Protein AF-A0A5N9EQR0-F1 (afdb_monomer_lite)

Radius of gyration: 30.88 Å; chains: 1; bounding box: 53×28×77 Å

pLDDT: mean 75.44, std 13.1, range [44.19, 94.25]

Secondary structure (DSSP, 8-state):
--EEEEEETTT--EEEEE--TTPPPPP--S-TTT----E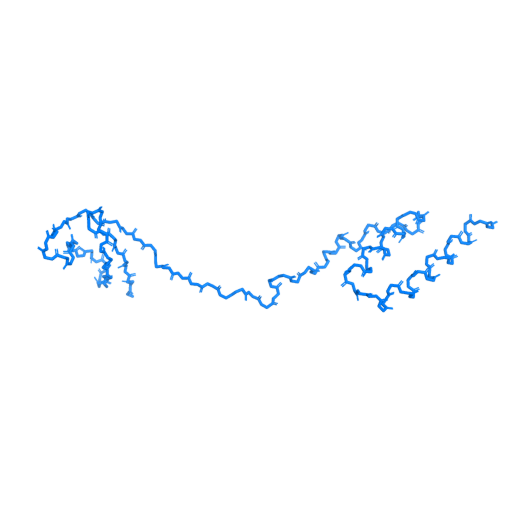EEE-----PPPPTTTT--PPPHHHHH---TT-HHHHHHHHHHHHHHH-HHHHHHHHHHHHHHHHHT--

Sequence (107 aa):
MPIYEYRCSDCNNILSILVRDGKMPNLVCSNTSCESKNLKRIMSSFSHKSAWDAGLNLPSFETLSDRDDNNPDSINQWVKGMRKDMGDNFGKELEQYGKTINKQSSE

Foldseek 3Di:
DDKWWKAAPPPRDIDIDDDDPPDDDQDFDPDPVGRDSRIDIDDDDDDDDDDPCNPPPPPDVVLQPQQDLVDLVSLVVNLVVCCVRVHDVVSVVSVVVSVVSVVVVVD

Structure (mmCIF, N/CA/C/O backbone):
data_AF-A0A5N9EQR0-F1
#
_entry.id   AF-A0A5N9EQR0-F1
#
loop_
_atom_site.group_PDB
_atom_site.id
_atom_site.type_symbol
_atom_site.label_atom_id
_atom_site.label_alt_id
_atom_site.label_comp_id
_atom_site.label_asym_id
_atom_site.label_entity_id
_atom_site.label_seq_id
_atom_site.pdbx_PDB_ins_code
_atom_site.Cartn_x
_atom_site.Cartn_y
_atom_site.Cartn_z
_atom_site.occupancy
_atom_site.B_iso_or_equiv
_atom_site.auth_seq_id
_atom_site.auth_comp_id
_atom_site.auth_asym_id
_atom_site.auth_atom_id
_atom_site.pdbx_PDB_model_num
ATOM 1 N N . MET A 1 1 ? 0.398 -14.093 12.635 1.00 75.81 1 MET A N 1
ATOM 2 C CA . MET A 1 1 ? -0.588 -13.096 13.106 1.00 75.81 1 MET A CA 1
ATOM 3 C C . MET A 1 1 ? -0.743 -12.035 12.032 1.00 75.81 1 MET A C 1
ATOM 5 O O . MET A 1 1 ? 0.169 -11.230 11.883 1.00 75.81 1 MET A O 1
ATOM 9 N N . PRO A 1 2 ? -1.808 -12.080 11.220 1.00 81.50 2 PRO A N 1
ATOM 10 C CA . PRO A 1 2 ? -2.018 -11.081 10.182 1.00 81.50 2 PRO A CA 1
ATOM 11 C C . PRO A 1 2 ? -2.466 -9.743 10.791 1.00 81.50 2 PRO A C 1
ATOM 13 O O . PRO A 1 2 ? -3.284 -9.709 11.714 1.00 81.50 2 PRO A O 1
ATOM 16 N N . ILE A 1 3 ? -1.928 -8.651 10.252 1.00 88.19 3 ILE A N 1
ATOM 17 C CA . ILE A 1 3 ? -2.406 -7.287 10.490 1.00 88.19 3 ILE A CA 1
ATOM 18 C C . ILE A 1 3 ? -3.232 -6.894 9.267 1.00 88.19 3 ILE A C 1
ATOM 20 O O . ILE A 1 3 ? -2.784 -7.064 8.132 1.00 88.19 3 ILE A O 1
ATOM 24 N N . TYR A 1 4 ? -4.443 -6.398 9.496 1.00 90.44 4 TYR A N 1
ATOM 25 C CA . TYR A 1 4 ? -5.326 -5.915 8.442 1.00 90.44 4 TYR A CA 1
ATOM 26 C C . TYR A 1 4 ? -5.575 -4.425 8.608 1.00 90.44 4 TYR A C 1
ATOM 28 O O . TYR A 1 4 ? -5.776 -3.945 9.721 1.00 90.44 4 TYR A O 1
ATOM 36 N N . GLU A 1 5 ? -5.606 -3.710 7.492 1.00 92.25 5 GLU A N 1
ATOM 37 C CA . GLU A 1 5 ? -5.949 -2.294 7.453 1.00 92.25 5 GLU A CA 1
ATOM 38 C C . GLU A 1 5 ? -7.379 -2.116 6.946 1.00 92.25 5 GLU A C 1
ATOM 40 O O . GLU A 1 5 ? -7.830 -2.811 6.029 1.00 92.25 5 GLU A O 1
ATOM 45 N N . TYR A 1 6 ? -8.094 -1.169 7.543 1.00 92.94 6 TYR A N 1
ATOM 46 C CA . TYR A 1 6 ? -9.447 -0.792 7.157 1.00 92.94 6 TYR A CA 1
ATOM 47 C C . TYR A 1 6 ? -9.532 0.712 6.964 1.00 92.94 6 TYR A C 1
ATOM 49 O O . TYR A 1 6 ? -8.930 1.473 7.715 1.00 92.94 6 TYR A O 1
ATOM 57 N N . ARG A 1 7 ? -10.325 1.136 5.984 1.00 93.62 7 ARG A N 1
ATOM 58 C CA . ARG A 1 7 ? -10.703 2.528 5.760 1.00 93.62 7 ARG A CA 1
ATOM 59 C C . ARG A 1 7 ? -12.183 2.710 6.077 1.00 93.62 7 ARG A C 1
ATOM 61 O O . ARG A 1 7 ? -13.016 1.944 5.591 1.00 93.62 7 ARG A O 1
ATOM 68 N N . CYS A 1 8 ? -12.507 3.729 6.867 1.00 94.25 8 CYS A N 1
ATOM 69 C CA . CYS A 1 8 ? -13.888 4.150 7.095 1.00 94.25 8 CYS A CA 1
ATOM 70 C C . CYS A 1 8 ? -14.456 4.824 5.843 1.00 94.25 8 CYS A C 1
ATOM 72 O O . CYS A 1 8 ? -13.827 5.736 5.310 1.00 94.25 8 CYS A O 1
ATOM 74 N N . SER A 1 9 ? -15.638 4.404 5.389 1.00 93.62 9 SER A N 1
ATOM 75 C CA . SER A 1 9 ? -16.287 4.997 4.210 1.00 93.62 9 SER A CA 1
ATOM 76 C C . SER A 1 9 ? -16.804 6.421 4.458 1.00 93.62 9 SER A C 1
ATOM 78 O O . SER A 1 9 ? -16.980 7.162 3.498 1.00 93.62 9 SER A O 1
ATOM 80 N N . ASP A 1 10 ? -17.019 6.807 5.720 1.00 92.94 10 ASP A N 1
ATOM 81 C CA . ASP A 1 10 ? -17.644 8.090 6.072 1.00 92.94 10 ASP A CA 1
ATOM 82 C C . ASP A 1 10 ? -16.613 9.189 6.370 1.00 92.94 10 ASP A C 1
ATOM 84 O O . ASP A 1 10 ? -16.748 10.316 5.905 1.00 92.94 10 ASP A O 1
ATOM 88 N N . CYS A 1 11 ? -15.549 8.869 7.117 1.00 93.50 11 CYS A N 1
ATOM 89 C CA . CYS A 1 11 ? -14.525 9.845 7.520 1.00 93.50 11 CYS A CA 1
ATOM 90 C C . CYS A 1 11 ? -13.130 9.574 6.934 1.00 93.50 11 CYS A C 1
ATOM 92 O O . CYS A 1 11 ? -12.183 10.281 7.268 1.00 93.50 11 CYS A O 1
ATOM 94 N N . ASN A 1 12 ? -12.978 8.546 6.088 1.00 92.25 12 ASN A N 1
ATOM 95 C CA . ASN A 1 12 ? -11.717 8.139 5.449 1.00 92.25 12 ASN A CA 1
ATOM 96 C C . ASN A 1 12 ? -10.546 7.791 6.390 1.00 92.25 12 ASN A C 1
ATOM 98 O O . ASN A 1 12 ? -9.447 7.519 5.903 1.00 92.25 12 ASN A O 1
ATOM 102 N N . ASN A 1 13 ? -10.761 7.714 7.707 1.00 92.69 13 ASN A N 1
ATOM 103 C CA . ASN A 1 13 ? -9.716 7.285 8.635 1.00 92.69 13 ASN A CA 1
ATOM 104 C C . ASN A 1 13 ? -9.301 5.833 8.394 1.00 92.69 13 ASN A C 1
ATOM 106 O O . ASN A 1 13 ? -10.140 4.962 8.136 1.00 92.69 13 ASN A O 1
ATOM 110 N N . ILE A 1 14 ? -7.995 5.595 8.518 1.00 92.00 14 ILE A N 1
ATOM 111 C CA . ILE A 1 14 ? -7.374 4.280 8.383 1.00 92.00 14 ILE A CA 1
ATOM 112 C C . ILE A 1 14 ? -7.102 3.719 9.777 1.00 92.00 14 ILE A C 1
ATOM 114 O O . ILE A 1 14 ? -6.593 4.421 10.649 1.00 92.00 14 ILE A O 1
ATOM 118 N N . LEU A 1 15 ? -7.443 2.451 9.983 1.00 91.19 15 LEU A N 1
ATOM 119 C CA . LEU A 1 15 ? -7.197 1.721 11.222 1.00 91.19 15 LEU A CA 1
ATOM 120 C C . LEU A 1 15 ? -6.563 0.361 10.947 1.00 91.19 15 LEU A C 1
ATOM 122 O O . LEU A 1 15 ? -7.000 -0.372 10.059 1.00 91.19 15 LEU A O 1
ATOM 126 N N . SER A 1 16 ? -5.543 0.031 11.738 1.00 91.19 16 SER A N 1
ATOM 127 C CA . SER A 1 16 ? -4.772 -1.208 11.635 1.00 91.19 16 SER A CA 1
ATOM 128 C C . SER A 1 16 ? -5.132 -2.133 12.789 1.00 91.19 16 SER A C 1
ATOM 130 O O . SER A 1 16 ? -5.038 -1.753 13.956 1.00 91.19 16 SER A O 1
ATOM 132 N N . ILE A 1 17 ? -5.554 -3.354 12.469 1.00 89.88 17 ILE A N 1
ATOM 133 C CA . ILE A 1 17 ? -6.062 -4.316 13.445 1.00 89.88 17 ILE A CA 1
ATOM 134 C C . ILE A 1 17 ? -5.280 -5.610 13.355 1.00 89.88 17 ILE A C 1
ATOM 136 O O . ILE A 1 17 ? -5.189 -6.246 12.303 1.00 89.88 17 ILE A O 1
ATOM 140 N N . LEU A 1 18 ? -4.749 -6.011 14.504 1.00 88.06 18 LEU A N 1
ATOM 141 C CA . LEU A 1 18 ? -4.101 -7.294 14.693 1.00 88.06 18 LEU A CA 1
ATOM 142 C C . LEU A 1 18 ? -5.160 -8.347 15.024 1.00 88.06 18 LEU A C 1
ATOM 144 O O . LEU A 1 18 ? -5.852 -8.247 16.036 1.00 88.06 18 LEU A O 1
ATOM 148 N N . VAL A 1 19 ? -5.272 -9.371 14.179 1.00 88.12 19 VAL A N 1
ATOM 149 C CA . VAL A 1 19 ? -6.191 -10.490 14.416 1.00 88.12 19 VAL A CA 1
ATOM 150 C C . VAL A 1 19 ? -5.448 -11.602 15.149 1.00 88.12 19 VAL A C 1
ATOM 152 O O . VAL A 1 19 ? -4.513 -12.210 14.618 1.00 88.12 19 VAL A O 1
ATOM 155 N N . ARG A 1 20 ? -5.876 -11.862 16.388 1.00 83.56 20 ARG A N 1
ATOM 156 C CA . ARG A 1 20 ? -5.409 -12.973 17.224 1.00 83.56 20 ARG A CA 1
ATOM 157 C C . ARG A 1 20 ? -6.434 -14.114 17.150 1.00 83.56 20 ARG A C 1
ATOM 159 O O . ARG A 1 20 ? -7.635 -13.871 17.100 1.00 83.56 20 ARG A O 1
ATOM 166 N N . ASP A 1 21 ? -5.950 -15.350 17.059 1.00 84.81 21 ASP A N 1
ATOM 167 C CA . ASP A 1 21 ? -6.762 -16.582 17.081 1.00 84.81 21 ASP A CA 1
ATOM 168 C C . ASP A 1 21 ? -7.818 -16.725 15.964 1.00 84.81 21 ASP A C 1
ATOM 170 O O . ASP A 1 21 ? -8.779 -17.479 16.097 1.00 84.81 21 ASP A O 1
ATOM 174 N N . GLY A 1 22 ? -7.665 -15.994 14.853 1.00 78.81 22 GLY A N 1
ATOM 175 C CA . GLY A 1 22 ? -8.560 -16.079 13.690 1.00 78.81 22 GLY A CA 1
ATOM 176 C C . GLY A 1 22 ? -9.957 -15.479 13.894 1.00 78.81 22 GLY A C 1
ATOM 177 O O . GLY A 1 22 ? -10.757 -15.481 12.961 1.00 78.81 22 GLY A O 1
ATOM 178 N N . LYS A 1 23 ? -10.259 -14.931 15.078 1.00 81.38 23 LYS A N 1
ATOM 179 C CA . LYS A 1 23 ? -11.533 -14.260 15.358 1.00 81.38 23 LYS A CA 1
ATOM 180 C C . LYS A 1 23 ? -11.447 -12.788 14.981 1.00 81.38 23 LYS A C 1
ATOM 182 O O . LYS A 1 23 ? -10.595 -12.053 15.475 1.00 81.38 23 LYS A O 1
ATOM 187 N N . MET A 1 24 ? -12.351 -12.356 14.111 1.00 79.75 24 MET A N 1
ATOM 188 C CA . MET A 1 24 ? -12.446 -10.959 13.707 1.00 79.75 24 MET A CA 1
ATOM 189 C C . MET A 1 24 ? -13.070 -10.135 14.850 1.00 79.75 24 MET A C 1
ATOM 191 O O . MET A 1 24 ? -14.146 -10.501 15.327 1.00 79.75 24 MET A O 1
ATOM 195 N N . PRO A 1 25 ? -12.420 -9.060 15.326 1.00 82.88 25 PRO A N 1
ATOM 196 C CA . PRO A 1 25 ? -12.997 -8.201 16.354 1.00 82.88 25 PRO A CA 1
ATOM 197 C C . PRO A 1 25 ? -14.139 -7.350 15.784 1.00 82.88 25 PRO A C 1
ATOM 199 O O . PRO A 1 25 ? -14.218 -7.130 14.576 1.00 82.88 25 PRO A O 1
ATOM 202 N N . ASN A 1 26 ? -15.006 -6.831 16.658 1.00 85.06 26 ASN A N 1
ATOM 203 C CA . ASN A 1 26 ? -16.013 -5.847 16.259 1.00 85.06 26 ASN A CA 1
ATOM 204 C C . ASN A 1 26 ? -15.320 -4.563 15.792 1.00 85.06 26 ASN A C 1
ATOM 206 O O . ASN A 1 26 ? -14.627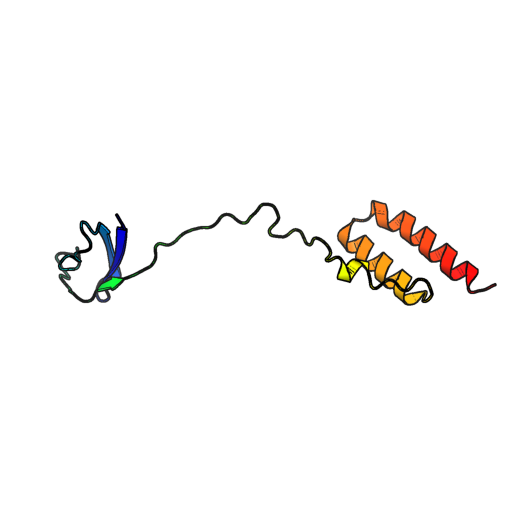 -3.905 16.566 1.00 85.06 26 ASN A O 1
ATOM 210 N N . LEU A 1 27 ? -15.503 -4.232 14.515 1.00 86.88 27 LEU A N 1
ATOM 211 C CA . LEU A 1 27 ? -14.835 -3.117 13.861 1.00 86.88 27 LEU A CA 1
ATOM 212 C C . LEU A 1 27 ? -15.681 -1.848 13.973 1.00 86.88 27 LEU A C 1
ATOM 214 O O . LEU A 1 27 ? -16.797 -1.792 13.458 1.00 86.88 27 LEU A O 1
ATOM 218 N N . VAL A 1 28 ? -15.131 -0.827 14.624 1.00 91.44 28 VAL A N 1
ATOM 219 C CA . VAL A 1 28 ? -15.715 0.516 14.702 1.00 91.44 28 VAL A CA 1
ATOM 220 C C . VAL A 1 28 ? -14.634 1.522 14.334 1.00 91.44 28 VAL A C 1
ATOM 222 O O . VAL A 1 28 ? -13.452 1.308 14.618 1.00 91.44 28 VAL A O 1
ATOM 225 N N . CYS A 1 29 ? -15.024 2.596 13.650 1.00 90.31 29 CYS A N 1
ATOM 226 C CA . CYS A 1 29 ? -14.110 3.675 13.321 1.00 90.31 29 CYS A CA 1
ATOM 227 C C . CYS A 1 29 ? -13.450 4.234 14.593 1.00 90.31 29 CYS A C 1
ATOM 229 O O . CYS A 1 29 ? -14.130 4.521 15.572 1.00 90.31 29 CYS A O 1
ATOM 231 N N . SER A 1 30 ? -12.131 4.441 14.556 1.00 88.25 30 SER A N 1
ATOM 232 C CA . SER A 1 30 ? -11.357 5.013 15.668 1.00 88.25 30 SER A CA 1
ATOM 233 C C . SER A 1 30 ? -11.656 6.491 15.937 1.00 88.25 30 SER A C 1
ATOM 235 O O . SER A 1 30 ? -11.200 7.041 16.935 1.00 88.25 30 SER A O 1
ATOM 237 N N . ASN A 1 31 ? -12.394 7.152 15.044 1.00 87.88 31 ASN A N 1
ATOM 238 C CA . ASN A 1 31 ? -12.782 8.544 15.201 1.00 87.88 31 ASN A CA 1
ATOM 239 C C . ASN A 1 31 ? -14.027 8.657 16.092 1.00 87.88 31 ASN A C 1
ATOM 241 O O . ASN A 1 31 ? -15.109 8.227 15.684 1.00 87.88 31 ASN A O 1
ATOM 245 N N . THR A 1 32 ? -13.877 9.308 17.249 1.00 86.12 32 THR A N 1
ATOM 246 C CA . THR A 1 32 ? -14.948 9.589 18.221 1.00 86.12 32 THR A CA 1
ATOM 247 C C . THR A 1 32 ? -16.140 10.334 17.617 1.00 86.12 32 THR A C 1
ATOM 249 O O . THR A 1 32 ? -17.259 10.183 18.080 1.00 86.12 32 THR A O 1
ATOM 252 N N . SER A 1 33 ? -15.933 11.137 16.571 1.00 90.38 33 SER A N 1
ATOM 253 C CA . SER A 1 33 ? -17.021 11.879 15.919 1.00 90.38 33 SER A CA 1
ATOM 254 C C . SER A 1 33 ? -17.781 11.060 14.872 1.00 90.38 33 SER A C 1
ATOM 256 O O . SER A 1 33 ? -18.833 11.491 14.415 1.00 90.38 33 SER A O 1
ATOM 258 N N . CYS A 1 34 ? -17.233 9.923 14.434 1.00 90.25 34 CYS A N 1
ATOM 259 C CA . CYS A 1 34 ? -17.799 9.126 13.349 1.00 90.25 34 CYS A CA 1
ATOM 260 C C . CYS A 1 34 ? -18.441 7.841 13.868 1.00 90.25 34 CYS A C 1
ATOM 262 O O . CYS A 1 34 ? -19.560 7.540 13.469 1.00 90.25 34 CYS A O 1
ATOM 264 N N . GLU A 1 35 ? -17.718 7.070 14.693 1.00 87.88 35 GLU A N 1
ATOM 265 C CA . GLU A 1 35 ? -18.154 5.782 15.273 1.00 87.88 35 GLU A CA 1
ATOM 266 C C . GLU A 1 35 ? -18.829 4.809 14.281 1.00 87.88 35 GLU A C 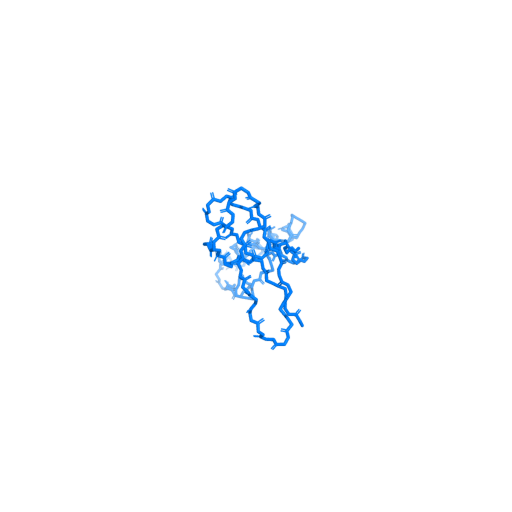1
ATOM 268 O O . GLU A 1 35 ? -19.545 3.877 14.657 1.00 87.88 35 GLU A O 1
ATOM 273 N N . SER A 1 36 ? -18.586 4.991 12.983 1.00 89.38 36 SER A N 1
ATOM 274 C CA . SER A 1 36 ? -19.234 4.204 11.949 1.00 89.38 36 SER A CA 1
ATOM 275 C C . SER A 1 36 ? -18.693 2.780 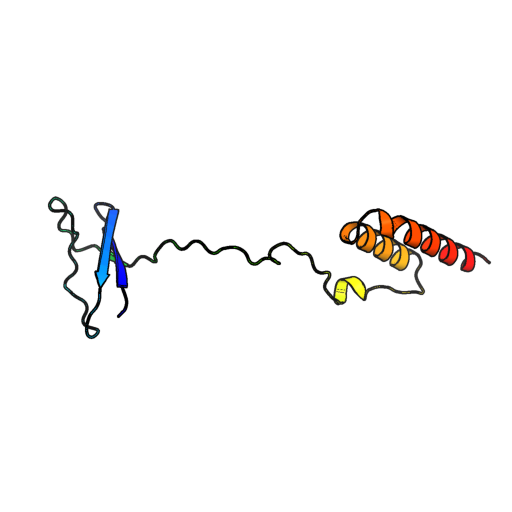11.929 1.00 89.38 36 SER A C 1
ATOM 277 O O . SER A 1 36 ? -17.505 2.527 12.150 1.00 89.38 36 SER A O 1
ATOM 279 N N . LYS A 1 37 ? -19.581 1.840 11.605 1.00 91.25 37 LYS A N 1
ATOM 280 C CA . LYS A 1 37 ? -19.256 0.429 11.348 1.00 91.25 37 LYS A CA 1
ATOM 281 C C . LYS A 1 37 ? -18.989 0.163 9.863 1.00 91.25 37 LYS A C 1
ATOM 283 O O . LYS A 1 37 ? -18.677 -0.965 9.487 1.00 91.25 37 LYS A O 1
ATOM 288 N N . ASN A 1 38 ? -19.113 1.181 9.005 1.00 92.38 38 ASN A N 1
ATOM 289 C CA . ASN A 1 38 ? -18.933 1.062 7.561 1.00 92.38 38 ASN A CA 1
ATOM 290 C C . ASN A 1 38 ? -17.443 1.105 7.185 1.00 92.38 38 ASN A C 1
ATOM 292 O O . ASN A 1 38 ? -16.904 2.121 6.739 1.00 92.38 38 ASN A O 1
ATOM 296 N N . LEU A 1 39 ? -16.768 -0.021 7.409 1.00 92.44 39 LEU A N 1
ATOM 297 C CA . LEU A 1 39 ? -15.330 -0.184 7.228 1.00 92.44 39 LEU A CA 1
ATOM 298 C C . LEU A 1 39 ? -15.032 -1.115 6.057 1.00 92.44 39 LEU A C 1
ATOM 300 O O . LEU A 1 39 ? -15.540 -2.233 5.986 1.00 92.44 39 LEU A O 1
ATOM 304 N N . LYS A 1 40 ? -14.158 -0.672 5.152 1.00 92.94 40 LYS A N 1
ATOM 305 C CA . LYS A 1 40 ? -13.673 -1.474 4.025 1.00 92.94 40 LYS A CA 1
ATOM 306 C C . LYS A 1 40 ? -12.230 -1.875 4.261 1.00 92.94 40 LYS A C 1
ATOM 308 O O . LYS A 1 40 ? -11.397 -1.026 4.559 1.00 92.94 40 LYS A O 1
ATOM 313 N N . ARG A 1 41 ? -11.924 -3.163 4.107 1.00 91.31 41 ARG A N 1
ATOM 314 C CA . ARG A 1 41 ? -10.544 -3.652 4.166 1.00 91.31 41 ARG A CA 1
ATOM 315 C C . ARG A 1 41 ? -9.756 -3.075 2.992 1.00 91.31 41 ARG A C 1
ATOM 317 O O . ARG A 1 41 ? -10.205 -3.169 1.852 1.00 91.31 41 ARG A O 1
ATOM 324 N N . ILE A 1 42 ? -8.590 -2.511 3.273 1.00 93.12 42 ILE A N 1
ATOM 325 C CA . ILE A 1 42 ? -7.660 -2.009 2.261 1.00 93.12 42 ILE A CA 1
ATOM 326 C C . ILE A 1 42 ? -6.357 -2.800 2.315 1.00 93.12 42 ILE A C 1
ATOM 328 O O . ILE A 1 42 ? -6.045 -3.455 3.312 1.00 93.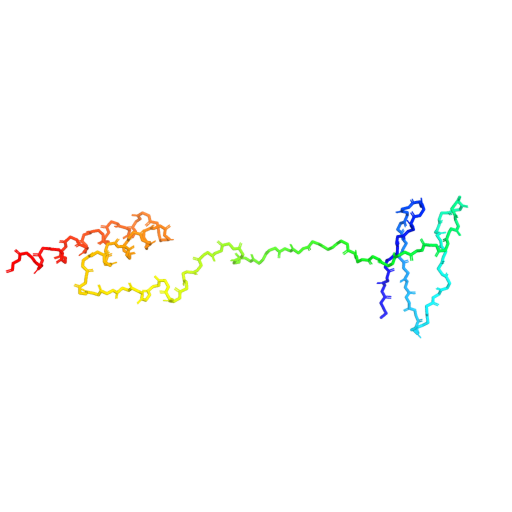12 42 ILE A O 1
ATOM 332 N N . MET A 1 43 ? -5.625 -2.783 1.205 1.00 85.88 43 MET A N 1
ATOM 333 C CA . MET A 1 43 ? -4.255 -3.280 1.168 1.00 85.88 43 MET A CA 1
ATOM 334 C C . MET A 1 43 ? -3.313 -2.123 1.474 1.00 85.88 43 MET A C 1
ATOM 336 O O . MET A 1 43 ? -3.529 -1.011 0.989 1.00 85.88 43 MET A O 1
ATOM 340 N N . SER A 1 44 ? -2.280 -2.404 2.262 1.00 80.50 44 SER A N 1
ATOM 341 C CA . SER A 1 44 ? -1.256 -1.415 2.579 1.00 80.50 44 SER A CA 1
ATOM 342 C C . SER A 1 44 ? -0.555 -0.950 1.305 1.00 80.50 44 SER A C 1
ATOM 344 O O . SER A 1 44 ? -0.306 -1.749 0.396 1.00 80.50 44 SER A O 1
ATOM 346 N N . SER A 1 45 ? -0.236 0.342 1.227 1.00 77.88 45 SER A N 1
ATOM 347 C CA . SER A 1 45 ? 0.578 0.871 0.137 1.00 77.88 45 SER A CA 1
ATOM 348 C C . SER A 1 45 ? 2.006 0.357 0.296 1.00 77.88 45 SER A C 1
ATOM 350 O O . SER A 1 45 ? 2.739 0.812 1.173 1.00 77.88 45 SER A O 1
ATOM 352 N N . PHE A 1 46 ? 2.410 -0.586 -0.548 1.00 76.31 46 PHE A N 1
ATOM 353 C CA . PHE A 1 46 ? 3.792 -1.038 -0.620 1.00 76.31 46 PHE A CA 1
ATOM 354 C C . PHE A 1 46 ? 4.494 -0.369 -1.801 1.00 76.31 46 PHE A C 1
ATOM 356 O O . PHE A 1 46 ? 3.906 -0.171 -2.863 1.00 76.31 46 PHE A O 1
ATOM 363 N N . SER A 1 47 ? 5.766 -0.032 -1.609 1.00 78.06 47 SER A N 1
ATOM 364 C CA . SER A 1 47 ? 6.662 0.338 -2.699 1.00 78.06 47 SER A CA 1
ATOM 365 C C . SER A 1 47 ? 7.590 -0.840 -2.963 1.00 78.06 47 SER A C 1
ATOM 367 O O . SER A 1 47 ? 8.227 -1.356 -2.043 1.00 78.06 47 SER A O 1
ATOM 369 N N . HIS A 1 48 ? 7.635 -1.293 -4.209 1.00 80.12 48 HIS A N 1
ATOM 370 C CA . HIS A 1 48 ? 8.586 -2.298 -4.663 1.00 80.12 48 HIS A CA 1
ATOM 371 C C . HIS A 1 48 ? 9.774 -1.581 -5.312 1.00 80.12 48 HIS A C 1
ATOM 373 O O . HIS A 1 48 ? 9.588 -0.693 -6.142 1.00 80.12 48 HIS A O 1
ATOM 379 N N . LYS A 1 49 ? 10.999 -1.968 -4.938 1.00 81.44 49 LYS A N 1
ATOM 380 C CA . LYS A 1 49 ? 12.200 -1.542 -5.661 1.00 81.44 49 LYS A CA 1
ATOM 381 C C . LYS A 1 49 ? 12.310 -2.362 -6.934 1.00 81.44 49 LYS A C 1
ATOM 383 O O . LYS A 1 49 ? 12.420 -3.581 -6.836 1.00 81.44 49 LYS A O 1
ATOM 388 N N . SER A 1 50 ? 12.328 -1.687 -8.079 1.00 79.38 50 SER A N 1
ATOM 389 C CA . SER A 1 50 ? 12.616 -2.316 -9.363 1.00 79.38 50 SER A CA 1
ATOM 390 C C . SER A 1 50 ? 13.901 -3.142 -9.267 1.00 79.38 50 SER A C 1
ATOM 392 O O . SER A 1 50 ? 14.876 -2.715 -8.640 1.00 79.38 50 SER A O 1
ATOM 394 N N . ALA A 1 51 ? 13.885 -4.337 -9.852 1.00 79.81 51 ALA A N 1
ATOM 395 C CA . ALA A 1 51 ? 15.068 -5.178 -9.932 1.00 79.81 51 ALA A CA 1
ATOM 396 C C . ALA A 1 51 ? 16.186 -4.471 -10.726 1.00 79.81 51 ALA A C 1
ATOM 398 O O . ALA A 1 51 ? 15.928 -3.534 -11.482 1.00 79.81 51 ALA A O 1
ATOM 399 N N . TRP A 1 52 ? 17.439 -4.883 -10.520 1.00 75.50 52 TRP A N 1
ATOM 400 C CA . TRP A 1 52 ? 18.607 -4.259 -11.162 1.00 75.50 52 TRP A CA 1
ATOM 401 C C . TRP A 1 52 ? 18.574 -4.364 -12.694 1.00 75.50 52 TRP A C 1
ATOM 403 O O . TRP A 1 52 ? 19.179 -3.551 -13.386 1.00 75.50 52 TRP A O 1
ATOM 413 N N . ASP A 1 53 ? 17.856 -5.357 -13.206 1.00 69.75 53 ASP A N 1
ATOM 414 C CA . ASP A 1 53 ? 17.658 -5.672 -14.614 1.00 69.75 53 ASP A CA 1
ATOM 415 C C . ASP A 1 53 ? 16.354 -5.097 -15.186 1.00 69.75 53 ASP A C 1
ATOM 417 O O . ASP A 1 53 ? 16.103 -5.220 -16.385 1.00 69.75 53 ASP A O 1
ATOM 421 N N . ALA A 1 54 ? 15.524 -4.442 -14.366 1.00 68.50 54 ALA A N 1
ATOM 422 C CA . ALA A 1 54 ? 14.281 -3.819 -14.806 1.00 68.50 54 ALA A CA 1
ATOM 423 C C . ALA A 1 54 ? 14.593 -2.615 -15.714 1.00 68.50 54 ALA A C 1
ATOM 425 O O . ALA A 1 54 ? 14.782 -1.492 -15.250 1.00 68.50 54 ALA A O 1
ATOM 426 N N . GLY A 1 55 ? 14.676 -2.872 -17.020 1.00 66.06 55 GLY A N 1
ATOM 427 C CA . GLY A 1 55 ? 15.078 -1.902 -18.042 1.00 66.06 55 GLY A CA 1
ATOM 428 C C . GLY A 1 55 ? 16.276 -2.342 -18.884 1.00 66.06 55 GLY A C 1
ATOM 429 O O . GLY A 1 55 ? 16.590 -1.680 -19.872 1.00 66.06 55 GLY A O 1
ATOM 430 N N . LEU A 1 56 ? 16.921 -3.465 -18.549 1.00 70.06 56 LEU A N 1
ATOM 431 C CA . LEU A 1 56 ? 17.859 -4.108 -19.459 1.00 70.06 56 LEU A CA 1
ATOM 432 C C . LEU A 1 56 ? 17.059 -4.768 -20.580 1.00 70.06 56 LEU A C 1
ATOM 434 O O . LEU A 1 56 ? 16.407 -5.792 -20.385 1.00 70.06 56 LEU A O 1
ATOM 438 N N . ASN A 1 57 ? 17.114 -4.174 -21.770 1.00 61.66 57 ASN A N 1
ATOM 439 C CA . ASN A 1 57 ? 16.663 -4.820 -22.993 1.00 61.66 57 ASN A CA 1
ATOM 440 C C . ASN A 1 57 ? 17.704 -5.877 -23.387 1.00 61.66 57 ASN A C 1
ATOM 442 O O . ASN A 1 57 ? 18.522 -5.656 -24.276 1.00 61.66 57 ASN A O 1
ATOM 446 N N . LEU A 1 58 ? 17.746 -6.988 -22.647 1.00 63.47 58 LEU A N 1
ATOM 447 C CA . LEU A 1 58 ? 18.499 -8.164 -23.065 1.00 63.47 58 LEU A CA 1
ATOM 448 C C . LEU A 1 58 ? 17.847 -8.660 -24.359 1.00 63.47 58 LEU A C 1
ATOM 450 O O . LEU A 1 58 ? 16.666 -9.018 -24.322 1.00 63.47 58 LEU A O 1
ATOM 454 N N . PRO A 1 59 ? 18.566 -8.656 -25.495 1.00 58.41 59 PRO A N 1
ATOM 455 C CA . PRO A 1 59 ? 17.993 -9.121 -26.742 1.00 58.41 59 PRO A CA 1
ATOM 456 C C . PRO A 1 59 ? 17.559 -10.569 -26.541 1.00 58.41 59 PRO A C 1
ATOM 458 O O . PRO A 1 59 ? 18.346 -11.430 -26.138 1.00 58.41 59 PRO A O 1
ATOM 461 N N . SER A 1 60 ? 16.278 -10.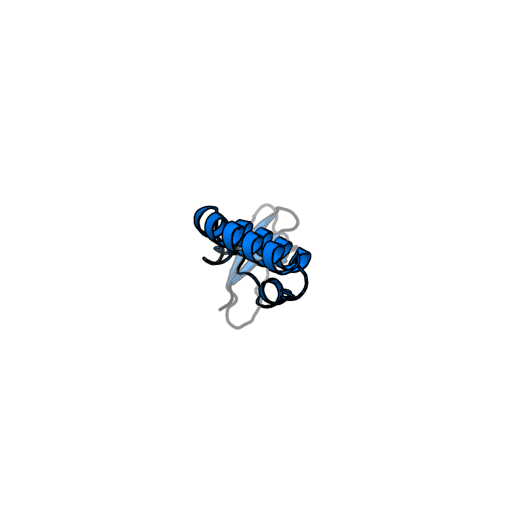828 -26.790 1.00 58.03 60 SER A N 1
ATOM 462 C CA . SER A 1 60 ? 15.772 -12.192 -26.854 1.00 58.03 60 SER A CA 1
ATOM 463 C C . SER A 1 60 ? 16.591 -12.969 -27.890 1.00 58.03 60 SER A C 1
ATOM 465 O O . SER A 1 60 ? 17.024 -12.404 -28.900 1.00 58.03 60 SER A O 1
ATOM 467 N N . PHE A 1 61 ? 16.820 -14.260 -27.655 1.00 54.94 61 PHE A N 1
ATOM 468 C CA . PHE A 1 61 ? 17.531 -15.113 -28.613 1.00 54.94 61 PHE A CA 1
ATOM 469 C C . PHE A 1 61 ? 16.894 -15.046 -30.017 1.00 54.94 61 PHE A C 1
ATOM 471 O O . PHE A 1 61 ? 17.597 -15.083 -31.020 1.00 54.94 61 PHE A O 1
ATOM 478 N N . GLU A 1 62 ? 15.580 -14.819 -30.086 1.00 54.97 62 GLU A N 1
ATOM 479 C CA . GLU A 1 62 ? 14.821 -14.645 -31.328 1.00 54.97 62 GLU A CA 1
ATOM 480 C C . GLU A 1 62 ? 15.229 -13.385 -32.114 1.00 54.97 62 GLU A C 1
ATOM 482 O O . GLU A 1 62 ? 15.428 -13.463 -33.322 1.00 54.97 62 GLU A O 1
ATOM 487 N N . THR A 1 63 ? 15.481 -12.249 -31.449 1.00 56.16 63 THR A N 1
ATOM 488 C CA . THR A 1 63 ? 15.998 -11.024 -32.103 1.00 56.16 63 THR A CA 1
ATOM 489 C C . THR A 1 63 ? 17.431 -11.153 -32.630 1.00 56.16 63 THR A C 1
ATOM 491 O O . THR A 1 63 ? 17.835 -10.375 -33.491 1.00 56.16 63 THR A O 1
ATOM 494 N N . LEU A 1 64 ? 18.206 -12.123 -32.136 1.00 55.31 64 LEU A N 1
ATOM 495 C CA . LEU A 1 64 ? 19.548 -12.426 -32.647 1.00 55.31 64 LEU A CA 1
ATOM 496 C C . LEU A 1 64 ? 19.532 -13.465 -33.779 1.00 55.31 64 LEU A C 1
ATOM 498 O O . LEU A 1 64 ? 20.524 -13.572 -34.498 1.00 55.31 64 LEU A O 1
ATOM 502 N N . SER A 1 65 ? 18.436 -14.220 -33.928 1.00 56.28 65 SER A N 1
ATOM 503 C CA . SER A 1 65 ? 18.371 -15.427 -34.759 1.00 56.28 65 SER A CA 1
ATOM 504 C C . SER A 1 65 ? 17.708 -15.236 -36.129 1.00 56.28 65 SER A C 1
ATOM 506 O O . SER A 1 65 ? 17.771 -16.162 -36.932 1.00 56.28 65 SER A O 1
ATOM 508 N N . ASP A 1 66 ? 17.119 -14.075 -36.439 1.00 60.06 66 ASP A N 1
ATOM 509 C CA . ASP A 1 66 ? 16.518 -13.795 -37.764 1.00 60.06 66 ASP A CA 1
ATOM 510 C C . ASP A 1 66 ? 17.546 -13.263 -38.787 1.00 60.06 66 ASP A C 1
ATOM 512 O O . ASP A 1 66 ? 17.290 -12.363 -39.590 1.00 60.06 66 ASP A O 1
ATOM 516 N N . ARG A 1 67 ? 18.778 -13.776 -38.698 1.00 63.69 67 ARG A N 1
ATOM 517 C CA . ARG A 1 67 ? 19.875 -13.436 -39.603 1.00 63.69 67 ARG A CA 1
ATOM 518 C C . ARG A 1 67 ? 19.941 -14.484 -40.711 1.00 63.69 67 ARG A C 1
ATOM 520 O O . ARG A 1 67 ? 20.396 -15.602 -40.483 1.00 63.69 67 ARG A O 1
ATOM 527 N N . ASP A 1 68 ? 19.529 -14.095 -41.912 1.00 65.56 68 ASP A N 1
ATOM 528 C CA . ASP A 1 68 ? 19.722 -14.874 -43.134 1.00 65.56 68 ASP A CA 1
ATOM 529 C C . ASP A 1 68 ? 21.026 -14.436 -43.814 1.00 65.56 68 ASP A C 1
ATOM 531 O O . ASP A 1 68 ? 21.111 -13.356 -44.402 1.00 65.56 68 ASP A O 1
ATOM 535 N N . ASP A 1 69 ? 22.056 -15.281 -43.729 1.00 68.31 69 ASP A N 1
ATOM 536 C CA . ASP A 1 69 ? 23.386 -15.033 -44.306 1.00 68.31 69 ASP A CA 1
ATOM 537 C C . ASP A 1 69 ? 23.386 -14.931 -45.842 1.00 68.31 69 ASP A C 1
ATOM 539 O O . ASP A 1 69 ? 24.361 -14.459 -46.427 1.00 68.31 69 ASP A O 1
ATOM 543 N N . ASN A 1 70 ? 22.301 -15.345 -46.503 1.00 69.94 70 ASN A N 1
ATOM 544 C CA . ASN A 1 70 ? 22.179 -15.311 -47.960 1.00 69.94 70 ASN A CA 1
ATOM 545 C C . ASN A 1 70 ? 21.481 -14.042 -48.471 1.00 69.94 70 ASN A C 1
ATOM 547 O O . ASN A 1 70 ? 21.421 -13.828 -49.683 1.00 69.94 70 ASN A O 1
ATOM 551 N N . ASN A 1 71 ? 20.949 -13.200 -47.575 1.00 72.00 71 ASN A N 1
ATOM 552 C CA . ASN A 1 71 ? 20.236 -11.982 -47.938 1.00 72.00 71 ASN A CA 1
ATOM 553 C C . ASN A 1 71 ? 20.972 -10.729 -47.418 1.00 72.00 71 ASN A C 1
ATOM 555 O O . ASN A 1 71 ? 20.995 -10.481 -46.206 1.00 72.00 71 ASN A O 1
ATOM 559 N N . PRO A 1 72 ? 21.525 -9.880 -48.307 1.00 72.25 72 PRO A N 1
ATOM 560 C CA . PRO A 1 72 ? 22.260 -8.683 -47.896 1.00 72.25 72 PRO A CA 1
ATOM 561 C C . PRO A 1 72 ? 21.400 -7.691 -47.093 1.00 72.25 72 PRO A C 1
ATOM 563 O O . PRO A 1 72 ? 21.923 -6.983 -46.228 1.00 72.25 72 PRO A O 1
ATOM 566 N N . ASP A 1 73 ? 20.082 -7.654 -47.311 1.00 74.88 73 ASP A N 1
ATOM 567 C CA . ASP A 1 73 ? 19.173 -6.793 -46.549 1.00 74.88 73 ASP A CA 1
ATOM 568 C C . ASP A 1 73 ? 18.978 -7.276 -45.104 1.00 74.88 73 ASP A C 1
ATOM 570 O O . ASP A 1 73 ? 18.927 -6.448 -44.188 1.00 74.88 73 ASP A O 1
ATOM 574 N N . SER A 1 74 ? 18.945 -8.596 -44.879 1.00 71.62 74 SER A N 1
ATOM 575 C CA . SER A 1 74 ? 18.854 -9.192 -43.534 1.00 71.62 74 SER A CA 1
ATOM 576 C C . SER A 1 74 ? 20.110 -8.878 -42.713 1.00 71.62 74 SER A C 1
ATOM 578 O O . SER A 1 74 ? 20.020 -8.399 -41.579 1.00 71.62 74 SER A O 1
ATOM 580 N N . ILE A 1 75 ? 21.293 -8.999 -43.326 1.00 74.62 75 ILE A N 1
ATOM 581 C CA . ILE A 1 75 ? 22.574 -8.640 -42.696 1.00 74.62 75 ILE A CA 1
ATOM 582 C C . ILE A 1 75 ? 22.591 -7.157 -42.299 1.00 74.62 75 ILE A C 1
ATOM 584 O O . ILE A 1 75 ? 22.994 -6.808 -41.187 1.00 74.62 75 ILE A O 1
ATOM 588 N N . ASN A 1 76 ? 22.101 -6.268 -43.167 1.00 72.62 76 ASN A N 1
ATOM 589 C CA . ASN A 1 76 ? 22.037 -4.834 -42.880 1.00 72.62 76 ASN A CA 1
ATOM 590 C C . ASN A 1 76 ? 21.081 -4.497 -41.723 1.00 72.62 76 ASN A C 1
ATOM 592 O O . ASN A 1 76 ? 21.374 -3.602 -40.923 1.00 72.62 76 ASN A O 1
ATOM 596 N N . GLN A 1 77 ? 19.937 -5.180 -41.626 1.00 77.12 77 GLN A N 1
ATOM 597 C CA . GLN A 1 77 ? 18.990 -4.999 -40.521 1.00 77.12 77 GLN A CA 1
ATOM 598 C C . GLN A 1 77 ? 19.573 -5.496 -39.193 1.00 77.12 77 GLN A C 1
ATOM 600 O O . GLN A 1 77 ? 19.487 -4.782 -38.190 1.00 77.12 77 GLN A O 1
ATOM 605 N N . TRP A 1 78 ? 20.255 -6.643 -39.208 1.00 75.00 78 TRP A N 1
ATOM 606 C CA . TRP A 1 78 ? 20.949 -7.192 -38.044 1.00 75.00 78 TRP A CA 1
ATOM 607 C C . TRP A 1 78 ? 22.062 -6.259 -37.538 1.00 75.00 78 TRP A C 1
ATOM 609 O O . TRP A 1 78 ? 22.106 -5.934 -36.351 1.00 75.00 78 TRP A O 1
ATOM 619 N N . VAL A 1 79 ? 22.899 -5.718 -38.435 1.00 74.62 79 VAL A N 1
ATOM 620 C CA . VAL A 1 79 ? 23.947 -4.741 -38.071 1.00 74.62 79 VAL A CA 1
ATOM 621 C C . VAL A 1 79 ? 23.345 -3.463 -37.467 1.00 74.62 79 VAL A C 1
ATOM 623 O O . VAL A 1 79 ? 23.876 -2.928 -36.491 1.00 74.62 79 VAL A O 1
ATOM 626 N N . LYS A 1 80 ? 22.219 -2.972 -38.006 1.00 72.88 80 LYS A N 1
ATOM 627 C CA . LYS A 1 80 ? 21.512 -1.793 -37.469 1.00 72.88 80 LYS A CA 1
ATOM 628 C C . LYS A 1 80 ? 20.937 -2.042 -36.073 1.00 72.88 80 LYS A C 1
ATOM 630 O O . LYS A 1 80 ? 21.056 -1.161 -35.221 1.00 72.88 80 LYS A O 1
ATOM 635 N N . GLY A 1 81 ? 20.342 -3.213 -35.839 1.00 73.06 81 GLY A N 1
ATOM 636 C CA . GLY A 1 81 ? 19.847 -3.621 -34.521 1.00 73.06 81 GLY A CA 1
ATOM 637 C C . GLY A 1 81 ? 20.981 -3.738 -33.504 1.00 73.06 81 GLY A C 1
ATOM 638 O O . GLY A 1 81 ? 20.956 -3.082 -32.467 1.00 73.06 81 GLY A O 1
ATOM 639 N N . MET A 1 82 ? 22.048 -4.458 -33.860 1.00 71.44 82 MET A N 1
ATOM 640 C CA . MET A 1 82 ? 23.196 -4.678 -32.977 1.00 71.44 82 MET A CA 1
ATOM 641 C C . MET A 1 82 ? 23.930 -3.377 -32.612 1.00 71.44 82 MET A C 1
ATOM 643 O O . MET A 1 82 ? 24.375 -3.218 -31.477 1.00 71.44 82 MET A O 1
ATOM 647 N N . ARG A 1 83 ? 23.993 -2.395 -33.526 1.00 66.00 83 ARG A N 1
ATOM 648 C CA . ARG A 1 83 ? 24.530 -1.052 -33.234 1.00 66.00 83 ARG A CA 1
ATOM 649 C C . ARG A 1 83 ? 23.708 -0.302 -32.185 1.00 66.00 83 ARG A C 1
ATOM 651 O O . ARG A 1 83 ? 24.284 0.389 -31.347 1.00 66.00 83 ARG A O 1
ATOM 658 N N . LYS A 1 84 ? 22.378 -0.401 -32.258 1.00 69.25 84 LYS A N 1
ATOM 659 C CA . LYS A 1 84 ? 21.467 0.278 -31.329 1.00 69.25 84 LYS A CA 1
ATOM 660 C C . LYS A 1 84 ? 21.647 -0.232 -29.897 1.00 69.25 84 LYS A C 1
ATOM 662 O O . LYS A 1 84 ? 21.546 0.564 -28.968 1.00 69.25 84 LYS A O 1
ATOM 667 N N . ASP A 1 85 ? 21.974 -1.514 -29.753 1.00 64.25 85 ASP A N 1
ATOM 668 C CA . ASP A 1 85 ? 22.036 -2.183 -28.454 1.00 64.25 85 ASP A CA 1
ATOM 669 C C . ASP A 1 85 ? 23.459 -2.242 -27.860 1.00 64.25 85 ASP A C 1
ATOM 671 O O . ASP A 1 85 ? 23.619 -2.091 -26.651 1.00 64.25 85 ASP A O 1
ATOM 675 N N . MET A 1 86 ? 24.510 -2.409 -28.679 1.00 67.31 86 MET A N 1
ATOM 676 C CA . MET A 1 86 ? 25.908 -2.526 -28.207 1.00 67.31 86 MET A CA 1
ATOM 677 C C . MET A 1 86 ? 26.722 -1.221 -28.268 1.00 67.31 86 MET A C 1
ATOM 679 O O . MET A 1 86 ? 27.838 -1.161 -27.748 1.00 67.31 86 MET A O 1
ATOM 683 N N . GLY A 1 87 ? 26.174 -0.160 -28.867 1.00 62.16 87 GLY A N 1
ATOM 684 C CA . GLY A 1 87 ? 26.813 1.154 -28.940 1.00 62.16 87 GLY A CA 1
ATOM 685 C C . GLY A 1 87 ? 27.827 1.321 -30.083 1.00 62.16 87 GLY A C 1
ATOM 686 O O . GLY A 1 87 ? 28.188 0.393 -30.809 1.00 62.16 87 GLY A O 1
ATOM 687 N N . ASP A 1 88 ? 28.287 2.560 -30.269 1.00 61.94 88 ASP A N 1
ATOM 688 C CA . ASP A 1 88 ? 28.973 3.014 -31.491 1.00 61.94 88 ASP A CA 1
ATOM 689 C C . ASP A 1 88 ? 30.356 2.387 -31.756 1.00 61.94 88 ASP A C 1
ATOM 691 O O . ASP A 1 88 ? 30.810 2.391 -32.903 1.00 61.94 88 ASP A O 1
ATOM 695 N N . ASN A 1 89 ? 31.032 1.836 -30.741 1.00 59.53 89 ASN A N 1
ATOM 696 C CA . ASN A 1 89 ? 32.353 1.220 -30.927 1.00 59.53 89 ASN A CA 1
ATOM 697 C C . ASN A 1 89 ? 32.273 -0.105 -31.697 1.00 59.53 89 ASN A C 1
ATOM 699 O O . ASN A 1 89 ? 33.085 -0.329 -32.590 1.00 59.53 89 ASN A O 1
ATOM 703 N N . PHE A 1 90 ? 31.269 -0.941 -31.415 1.00 60.91 90 PHE A N 1
ATOM 704 C CA . PHE A 1 90 ? 31.055 -2.209 -32.124 1.00 60.91 90 PHE A CA 1
ATOM 705 C C . PHE A 1 90 ? 30.484 -1.990 -33.537 1.00 60.91 90 PHE A C 1
ATOM 707 O O . PHE A 1 90 ? 30.781 -2.735 -34.469 1.00 60.91 90 PHE A O 1
ATOM 714 N N . GLY A 1 91 ? 29.700 -0.922 -33.732 1.00 58.97 91 GLY A N 1
ATOM 715 C CA . GLY A 1 91 ? 29.055 -0.620 -35.013 1.00 58.97 91 GLY A CA 1
ATOM 716 C C . GLY A 1 91 ? 30.022 -0.361 -36.177 1.00 58.97 91 GLY A C 1
ATOM 717 O O . GLY A 1 91 ? 29.673 -0.644 -37.322 1.00 58.97 91 GLY A O 1
ATOM 718 N N . LYS A 1 92 ? 31.235 0.145 -35.911 1.00 65.25 92 LYS A N 1
ATOM 719 C CA . LYS A 1 92 ? 32.222 0.475 -36.959 1.00 65.25 92 LYS A CA 1
ATOM 720 C C . LYS A 1 92 ? 32.887 -0.756 -37.580 1.00 65.25 92 LYS A C 1
ATOM 722 O O . LYS A 1 92 ? 33.114 -0.763 -38.787 1.00 65.25 92 LYS A O 1
ATOM 727 N N . GLU A 1 93 ? 33.174 -1.790 -36.790 1.00 63.03 93 GLU A N 1
ATOM 728 C CA . GLU A 1 93 ? 33.739 -3.051 -37.301 1.00 63.03 93 GLU A CA 1
ATOM 729 C C . GLU A 1 93 ? 32.695 -3.848 -38.094 1.00 63.03 93 GLU A C 1
ATOM 731 O O . GLU A 1 93 ? 32.983 -4.376 -39.169 1.00 63.03 93 GLU A O 1
ATOM 736 N N . LEU A 1 94 ? 31.444 -3.852 -37.626 1.00 66.19 94 LEU A N 1
ATOM 737 C CA . LEU A 1 94 ? 30.343 -4.533 -38.310 1.00 66.19 94 LEU A CA 1
ATOM 738 C C . LEU A 1 94 ? 29.983 -3.878 -39.653 1.00 66.19 94 LEU A C 1
ATOM 740 O O . LEU A 1 94 ? 29.635 -4.574 -40.605 1.00 66.19 94 LEU A O 1
ATOM 744 N N . GLU A 1 95 ? 30.107 -2.553 -39.770 1.00 65.75 95 GLU A N 1
ATOM 745 C CA . GLU A 1 95 ? 29.897 -1.844 -41.039 1.00 65.75 95 GLU A CA 1
ATOM 746 C C . GLU A 1 95 ? 30.940 -2.239 -42.097 1.00 65.75 95 GLU A C 1
ATOM 748 O O . GLU A 1 95 ? 30.616 -2.374 -43.280 1.00 65.75 95 GLU A O 1
ATOM 753 N N . GLN A 1 96 ? 32.192 -2.458 -41.683 1.00 68.69 96 GLN A N 1
ATOM 754 C CA . GLN A 1 96 ? 33.238 -2.952 -42.580 1.00 68.69 96 GLN A CA 1
ATOM 755 C C . GLN A 1 96 ? 32.931 -4.379 -43.048 1.00 68.69 96 GLN A C 1
ATOM 757 O O . GLN A 1 96 ? 33.046 -4.662 -44.240 1.00 68.69 96 GLN A O 1
ATOM 762 N N . TYR A 1 97 ? 32.450 -5.236 -42.144 1.00 69.31 97 TYR A N 1
ATOM 763 C CA . TYR A 1 97 ? 32.039 -6.604 -42.463 1.00 69.31 97 TYR A CA 1
ATOM 764 C C . TYR A 1 97 ? 30.837 -6.659 -43.429 1.00 69.31 97 TYR A C 1
ATOM 766 O O . TYR A 1 97 ? 30.833 -7.427 -44.391 1.00 69.31 97 TYR A O 1
ATOM 774 N N . GLY A 1 98 ? 29.834 -5.792 -43.250 1.00 67.12 98 GLY A N 1
ATOM 775 C CA . GLY A 1 98 ? 28.699 -5.695 -44.181 1.00 67.12 98 GLY A CA 1
ATOM 776 C C . GLY A 1 98 ? 29.110 -5.257 -45.595 1.00 67.12 98 GLY A C 1
ATOM 777 O O . GLY A 1 98 ? 28.584 -5.755 -46.591 1.00 67.12 98 GLY A O 1
ATOM 778 N N . LYS A 1 99 ? 30.107 -4.367 -45.711 1.00 66.31 99 LYS A N 1
ATOM 779 C CA . LYS A 1 99 ? 30.643 -3.921 -47.011 1.00 66.31 99 LYS A CA 1
ATOM 780 C C . LYS A 1 99 ? 31.393 -5.027 -47.754 1.00 66.31 99 LYS A C 1
ATOM 782 O O . LYS A 1 99 ? 31.317 -5.075 -48.980 1.00 66.31 99 LYS A O 1
ATOM 787 N N . THR A 1 100 ? 32.090 -5.917 -47.045 1.00 65.69 100 THR A N 1
ATOM 788 C CA . THR A 1 100 ? 32.796 -7.041 -47.680 1.00 65.69 100 THR A CA 1
ATOM 789 C C . THR A 1 100 ? 31.841 -8.086 -48.255 1.00 65.69 100 THR A C 1
ATOM 791 O O . THR A 1 100 ? 32.110 -8.597 -49.338 1.00 65.69 100 THR A O 1
ATOM 794 N N . ILE A 1 101 ? 30.701 -8.337 -47.598 1.00 63.94 101 ILE A N 1
ATOM 795 C CA . ILE A 1 101 ? 29.683 -9.292 -48.075 1.00 63.94 101 ILE A CA 1
ATOM 796 C C . ILE A 1 101 ? 29.035 -8.792 -49.379 1.00 63.94 101 ILE A C 1
ATOM 798 O O . ILE A 1 101 ? 28.965 -9.528 -50.361 1.00 63.94 101 ILE A O 1
ATOM 802 N N . ASN A 1 102 ? 28.633 -7.514 -49.434 1.00 59.03 102 ASN A N 1
ATOM 803 C CA . ASN A 1 102 ? 28.040 -6.922 -50.644 1.00 59.03 102 ASN A CA 1
ATOM 804 C C . ASN A 1 102 ? 28.986 -6.966 -51.854 1.00 59.03 102 ASN A C 1
ATOM 806 O O . ASN A 1 102 ? 28.540 -7.141 -52.988 1.00 59.03 102 ASN A O 1
ATOM 810 N N . LYS A 1 103 ? 30.296 -6.836 -51.617 1.00 57.44 103 LYS A N 1
ATOM 811 C CA . LYS A 1 103 ? 31.307 -6.904 -52.675 1.00 57.44 103 LYS A CA 1
ATOM 812 C C . LYS A 1 103 ? 31.442 -8.313 -53.270 1.00 57.44 103 LYS A C 1
ATOM 814 O O . LYS A 1 103 ? 31.653 -8.423 -54.467 1.00 57.44 103 LYS A O 1
ATOM 819 N N . GLN A 1 104 ? 31.268 -9.370 -52.474 1.00 51.88 104 GLN A N 1
ATOM 820 C CA . GLN A 1 104 ? 31.330 -10.759 -52.958 1.00 51.88 104 GLN A CA 1
ATOM 821 C C . GLN A 1 104 ? 30.097 -11.197 -53.763 1.00 51.88 104 GLN A C 1
ATOM 823 O O . GLN A 1 104 ? 30.183 -12.171 -54.492 1.00 51.88 104 GLN A O 1
ATOM 828 N N . SER A 1 105 ? 28.961 -10.499 -53.649 1.00 50.78 105 SER A N 1
ATOM 829 C CA . SER A 1 105 ? 27.759 -10.763 -54.468 1.00 50.78 105 SER A CA 1
ATOM 830 C C . SER A 1 105 ? 27.726 -9.971 -55.785 1.00 50.78 105 SER A C 1
ATOM 832 O O . SER A 1 105 ? 26.744 -10.050 -56.519 1.00 50.78 105 SER A O 1
ATOM 834 N N . SER A 1 106 ? 28.752 -9.156 -56.059 1.00 45.62 106 SER A N 1
ATOM 835 C CA . SER A 1 106 ? 28.872 -8.337 -57.277 1.00 45.62 106 SER A CA 1
ATOM 836 C C . SER A 1 106 ? 30.077 -8.706 -58.164 1.00 45.62 106 SER A C 1
ATOM 838 O O . SER A 1 106 ? 30.354 -8.001 -59.135 1.00 45.62 106 SER A O 1
ATOM 840 N N . GLU A 1 107 ? 30.729 -9.836 -57.870 1.00 44.19 107 GLU A N 1
ATOM 841 C CA . GLU A 1 107 ? 31.618 -10.617 -58.753 1.00 44.19 107 GLU A CA 1
ATOM 842 C C . GLU A 1 107 ? 30.963 -11.972 -59.053 1.00 44.19 107 GLU A C 1
ATOM 844 O O . GLU A 1 107 ? 31.143 -12.466 -60.189 1.00 44.19 107 GLU A O 1
#